Protein AF-A0A8S3EU92-F1 (afdb_monomer_lite)

Radius of gyration: 17.4 Å; chains: 1; bounding box: 42×14×45 Å

Structure (mmCIF, N/CA/C/O backbone):
data_AF-A0A8S3EU92-F1
#
_entry.id   AF-A0A8S3EU92-F1
#
loop_
_atom_site.group_PDB
_atom_site.id
_atom_site.type_symbol
_atom_site.label_atom_id
_atom_site.label_alt_id
_atom_site.label_comp_id
_atom_site.label_asym_id
_atom_site.label_entity_id
_atom_site.label_seq_id
_atom_site.pdbx_PDB_ins_code
_atom_site.Cartn_x
_atom_site.Cartn_y
_atom_site.Cartn_z
_atom_site.occupancy
_atom_site.B_iso_or_equiv
_atom_site.auth_seq_id
_atom_site.auth_comp_id
_atom_site.auth_asym_id
_atom_site.auth_atom_id
_atom_site.pdbx_PDB_model_num
ATOM 1 N N . LEU A 1 1 ? 27.995 0.117 -33.957 1.00 81.31 1 LEU A N 1
ATOM 2 C CA . LEU A 1 1 ? 28.672 0.254 -32.644 1.00 81.31 1 LEU A CA 1
ATOM 3 C C . LEU A 1 1 ? 27.821 1.027 -31.632 1.00 81.31 1 LEU A C 1
ATOM 5 O O . LEU A 1 1 ? 27.460 0.446 -30.622 1.00 81.31 1 LEU A O 1
ATOM 9 N N . LEU A 1 2 ? 27.429 2.277 -31.917 1.00 84.50 2 LEU A N 1
ATOM 10 C CA . LEU A 1 2 ? 26.602 3.107 -31.019 1.00 84.50 2 LEU A CA 1
ATOM 11 C C . LEU A 1 2 ? 25.261 2.461 -30.634 1.00 84.50 2 LEU A C 1
ATOM 13 O O . LEU A 1 2 ? 24.917 2.427 -29.460 1.00 84.50 2 LEU A O 1
ATOM 17 N N . THR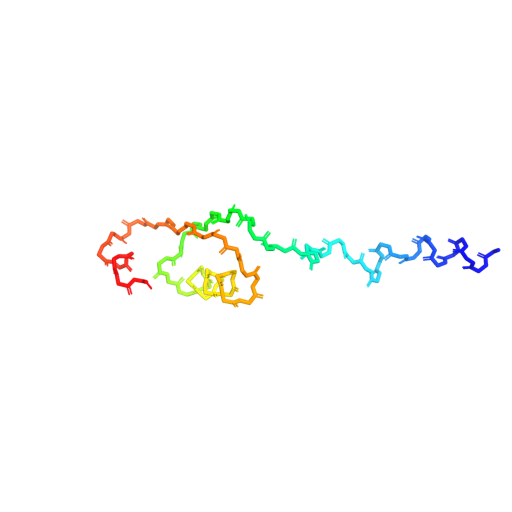 A 1 3 ? 24.546 1.862 -31.589 1.00 82.94 3 THR A N 1
ATOM 18 C CA . THR A 1 3 ? 23.283 1.152 -31.316 1.00 82.94 3 THR A CA 1
ATOM 19 C C . THR A 1 3 ? 23.481 -0.029 -30.365 1.00 82.94 3 THR A C 1
ATOM 21 O O . THR A 1 3 ? 22.694 -0.216 -29.449 1.00 82.94 3 THR A O 1
ATOM 24 N N . ILE A 1 4 ? 24.566 -0.794 -30.534 1.00 87.94 4 ILE A N 1
ATOM 25 C CA . ILE A 1 4 ? 24.898 -1.934 -29.664 1.00 87.94 4 ILE A CA 1
ATOM 26 C C . ILE A 1 4 ? 25.186 -1.443 -28.243 1.00 87.94 4 ILE A C 1
ATOM 28 O O . ILE A 1 4 ? 24.677 -2.021 -27.290 1.00 87.94 4 ILE A O 1
ATOM 32 N N . LEU A 1 5 ? 25.935 -0.343 -28.102 1.00 87.06 5 LEU A N 1
ATOM 33 C CA . LEU A 1 5 ? 26.184 0.278 -26.801 1.00 87.06 5 LEU A CA 1
ATOM 34 C C . LEU A 1 5 ? 24.867 0.721 -26.144 1.00 87.06 5 LEU A C 1
ATOM 36 O O . LEU A 1 5 ? 24.618 0.354 -25.003 1.00 87.06 5 LEU A O 1
ATOM 40 N N . ILE A 1 6 ? 23.974 1.402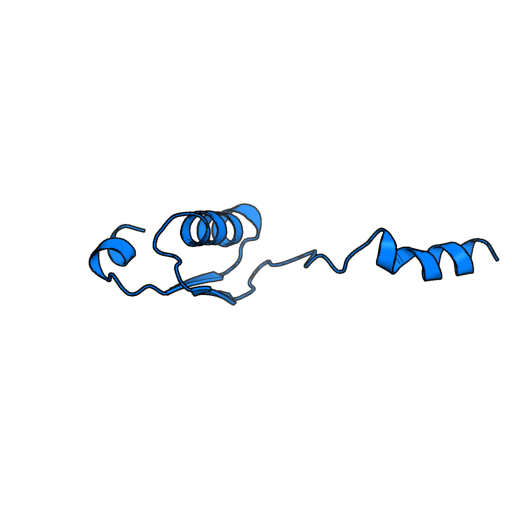 -26.870 1.00 84.25 6 ILE A N 1
ATOM 41 C CA . ILE A 1 6 ? 22.651 1.803 -26.352 1.00 84.25 6 ILE A CA 1
ATOM 42 C C . ILE A 1 6 ? 21.843 0.587 -25.875 1.00 84.25 6 ILE A C 1
ATOM 44 O O . ILE A 1 6 ? 21.277 0.628 -24.786 1.00 84.25 6 ILE A O 1
ATOM 48 N N . TYR A 1 7 ? 21.817 -0.512 -26.637 1.00 84.31 7 TYR A N 1
ATOM 49 C CA . TYR A 1 7 ? 21.117 -1.737 -26.229 1.00 84.31 7 TYR A CA 1
ATOM 50 C C . TYR A 1 7 ? 21.729 -2.386 -24.978 1.00 84.31 7 TYR A C 1
ATOM 52 O O . TYR A 1 7 ? 20.978 -2.856 -24.124 1.00 84.31 7 TYR A O 1
ATOM 60 N N . LEU A 1 8 ? 23.059 -2.383 -24.842 1.00 83.62 8 LEU A N 1
ATOM 61 C CA . LEU A 1 8 ? 23.754 -2.918 -23.664 1.00 83.62 8 LEU A CA 1
ATOM 62 C C . LEU A 1 8 ? 23.541 -2.055 -22.410 1.00 83.62 8 LEU A C 1
ATOM 64 O O . LEU A 1 8 ? 23.432 -2.600 -21.315 1.00 83.62 8 LEU A O 1
ATOM 68 N N . TYR A 1 9 ? 23.435 -0.730 -22.560 1.00 81.25 9 TYR A N 1
ATOM 69 C CA . TYR A 1 9 ? 23.175 0.195 -21.449 1.00 81.25 9 TYR A CA 1
ATOM 70 C C . TYR A 1 9 ? 21.681 0.391 -21.139 1.00 81.25 9 TYR A C 1
ATOM 72 O O . TYR A 1 9 ? 21.345 0.898 -20.069 1.00 81.25 9 TYR A O 1
ATOM 80 N N . ARG A 1 10 ? 20.768 -0.044 -22.018 1.00 73.31 10 ARG A N 1
ATOM 81 C CA . ARG A 1 10 ? 19.309 0.045 -21.825 1.00 73.31 10 ARG A CA 1
ATOM 82 C C . ARG A 1 10 ? 18.807 -0.495 -20.473 1.00 73.31 10 ARG A C 1
ATOM 84 O O . ARG A 1 10 ? 18.052 0.233 -19.838 1.00 73.31 10 ARG A O 1
ATOM 91 N N . PRO A 1 11 ? 19.204 -1.686 -19.977 1.00 69.69 11 PRO A N 1
ATOM 92 C CA . PRO A 1 11 ? 18.744 -2.175 -18.670 1.00 69.69 11 PRO A CA 1
ATOM 93 C C . PRO A 1 11 ? 19.204 -1.315 -17.481 1.00 69.69 11 PRO A C 1
ATOM 95 O O . PRO A 1 11 ? 18.639 -1.442 -16.399 1.00 69.69 11 PRO A O 1
ATOM 98 N N . LEU A 1 12 ? 20.207 -0.448 -17.666 1.00 72.31 12 LEU A N 1
ATOM 99 C CA . LEU A 1 12 ? 20.726 0.438 -16.622 1.00 72.31 12 LEU A CA 1
ATOM 100 C C . LEU A 1 12 ? 19.911 1.738 -16.490 1.00 72.31 12 LEU A C 1
ATOM 102 O O . LEU A 1 12 ? 19.810 2.285 -15.398 1.00 72.31 12 LEU A O 1
ATOM 106 N N . TYR A 1 13 ? 19.320 2.215 -17.591 1.00 66.00 13 TYR A N 1
ATOM 107 C CA . TYR A 1 13 ? 18.531 3.459 -17.638 1.00 66.00 13 TYR A CA 1
ATOM 108 C C . TYR A 1 13 ? 17.028 3.228 -17.777 1.00 66.00 13 TYR A C 1
ATOM 110 O O . TYR A 1 13 ? 16.236 4.134 -17.536 1.00 66.00 13 TYR A O 1
ATOM 118 N N . HIS A 1 14 ? 16.639 2.009 -18.138 1.00 58.50 14 HIS A N 1
ATOM 119 C CA . HIS A 1 14 ? 15.259 1.581 -18.270 1.00 58.50 14 HIS A CA 1
ATOM 120 C C . HIS A 1 14 ? 15.091 0.304 -17.445 1.00 58.50 14 HIS A C 1
ATOM 122 O O . HIS A 1 14 ? 15.072 -0.797 -18.011 1.00 58.50 14 HIS A O 1
ATOM 128 N N . PRO A 1 15 ? 15.022 0.405 -16.098 1.00 57.50 15 PRO A N 1
ATOM 129 C CA . PRO A 1 15 ? 14.530 -0.710 -15.299 1.00 57.50 15 PRO A CA 1
ATOM 130 C C . PRO A 1 15 ? 13.240 -1.198 -15.955 1.00 57.50 15 PRO A C 1
ATOM 132 O O . PRO A 1 15 ? 12.497 -0.382 -16.502 1.00 57.50 15 PRO A O 1
ATOM 135 N N . LYS A 1 16 ? 12.973 -2.508 -15.940 1.00 58.84 16 LYS A N 1
ATOM 136 C CA . LYS A 1 16 ? 11.651 -3.031 -16.307 1.00 58.84 16 LYS A CA 1
ATOM 137 C C . LYS A 1 16 ? 10.646 -2.520 -15.274 1.00 58.84 16 LYS A C 1
ATOM 139 O O . LYS A 1 16 ? 10.255 -3.248 -14.366 1.00 58.84 16 LYS A O 1
ATOM 144 N N . TYR A 1 17 ? 10.301 -1.245 -15.367 1.00 60.66 17 TYR A N 1
ATOM 145 C CA . TYR A 1 17 ? 9.138 -0.703 -14.725 1.00 60.66 17 TYR A CA 1
ATOM 146 C C . TYR A 1 17 ? 7.968 -1.462 -15.324 1.00 60.66 17 TYR A C 1
ATOM 148 O O . TYR A 1 17 ? 7.955 -1.801 -16.510 1.00 60.66 17 TYR A O 1
ATOM 156 N N . LEU A 1 18 ? 7.041 -1.835 -14.460 1.00 64.31 18 LEU A N 1
ATOM 157 C CA . LEU A 1 18 ? 5.759 -2.365 -14.869 1.00 64.31 18 LEU A CA 1
ATOM 158 C C . LEU A 1 18 ? 5.053 -1.186 -15.551 1.00 64.31 18 LEU A C 1
ATOM 160 O O . LEU A 1 18 ? 4.396 -0.394 -14.889 1.00 64.31 18 LEU A O 1
ATOM 164 N N . GLU A 1 19 ? 5.362 -0.977 -16.834 1.00 67.06 19 GLU A N 1
ATOM 165 C CA . GLU A 1 19 ? 4.976 0.221 -17.593 1.00 67.06 19 GLU A CA 1
ATOM 166 C C . GLU A 1 19 ? 3.462 0.327 -17.744 1.00 67.06 19 GLU A C 1
ATOM 168 O O . GLU A 1 19 ? 2.939 1.422 -17.917 1.00 67.06 19 GLU A O 1
ATOM 173 N N . ASP A 1 20 ? 2.774 -0.805 -17.620 1.00 79.94 20 ASP A N 1
ATOM 174 C CA . ASP A 1 20 ? 1.331 -0.872 -17.592 1.00 79.94 20 ASP A CA 1
ATOM 175 C C . ASP A 1 20 ? 0.884 -1.925 -16.572 1.00 79.94 20 ASP A C 1
ATOM 177 O O . ASP A 1 20 ? 1.241 -3.102 -16.658 1.00 79.94 20 ASP A O 1
ATOM 181 N N . LEU A 1 21 ? 0.150 -1.465 -15.564 1.00 89.50 21 LEU A N 1
ATOM 182 C CA . LEU A 1 21 ? -0.425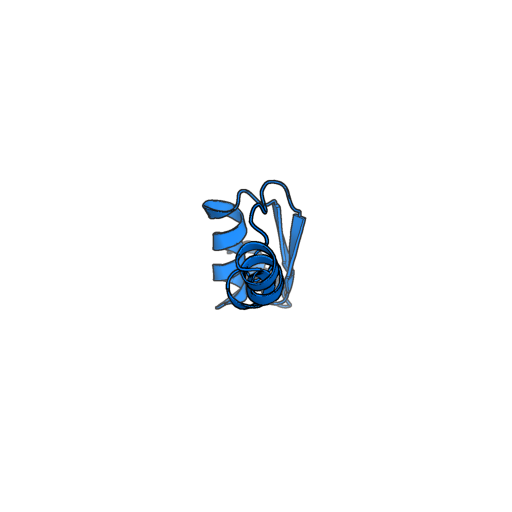 -2.275 -14.488 1.00 89.50 21 LEU A CA 1
ATOM 183 C C . LEU A 1 21 ? -1.955 -2.267 -14.539 1.00 89.50 21 LEU A C 1
ATOM 185 O O . LEU A 1 21 ? -2.617 -2.703 -13.589 1.00 89.50 21 LEU A O 1
ATOM 189 N N . TYR A 1 22 ? -2.516 -1.793 -15.648 1.00 92.19 22 TYR A N 1
ATOM 190 C CA . TYR A 1 22 ? -3.946 -1.777 -15.871 1.00 92.19 22 TYR A CA 1
ATOM 191 C C . TYR A 1 22 ? -4.525 -3.195 -15.839 1.00 92.19 22 TYR A C 1
ATOM 193 O O . TYR A 1 22 ? -3.978 -4.120 -16.437 1.00 92.19 22 TYR A O 1
ATOM 201 N N . ASP A 1 23 ? -5.618 -3.373 -15.093 1.00 93.12 23 ASP A N 1
ATOM 202 C CA . ASP A 1 23 ? -6.332 -4.647 -14.885 1.00 93.12 23 ASP A CA 1
ATOM 203 C C . ASP A 1 23 ? -5.528 -5.782 -14.205 1.00 93.12 23 ASP A C 1
ATOM 205 O O . ASP A 1 23 ? -6.034 -6.886 -13.986 1.00 93.12 23 ASP A O 1
ATOM 209 N N . TYR A 1 24 ? -4.295 -5.521 -13.760 1.00 94.31 24 TYR A N 1
ATOM 210 C CA . TYR A 1 24 ? -3.578 -6.465 -12.902 1.00 94.31 24 TYR A CA 1
ATOM 211 C C . TYR A 1 24 ? -4.290 -6.602 -11.552 1.00 94.31 24 TYR A C 1
ATOM 213 O O . TYR A 1 24 ? -4.764 -5.619 -10.980 1.00 94.31 24 TYR A O 1
ATOM 221 N N . HIS A 1 25 ? -4.321 -7.819 -11.000 1.00 97.31 25 HIS A N 1
ATOM 222 C CA . HIS A 1 25 ? -4.781 -8.041 -9.628 1.00 97.31 25 HIS A CA 1
ATOM 223 C C . HIS A 1 25 ? -3.600 -8.018 -8.659 1.00 97.31 25 HIS A C 1
ATOM 225 O O . HIS A 1 25 ? -2.760 -8.916 -8.645 1.00 97.31 25 HIS A O 1
ATOM 231 N N . VAL A 1 26 ? -3.553 -6.979 -7.833 1.00 96.94 26 VAL A N 1
ATOM 232 C CA . VAL A 1 26 ? -2.496 -6.732 -6.856 1.00 96.94 26 VAL A CA 1
ATOM 233 C C . VAL A 1 26 ? -2.978 -7.124 -5.462 1.00 96.94 26 VAL A C 1
ATOM 235 O O . VAL A 1 26 ? -4.012 -6.651 -4.988 1.00 96.94 26 VAL A O 1
ATOM 238 N N . VAL A 1 27 ? -2.212 -7.980 -4.783 1.00 98.19 27 VAL A N 1
ATOM 239 C CA . VAL A 1 27 ? -2.466 -8.384 -3.393 1.00 98.19 27 VAL A CA 1
ATOM 240 C C . VAL A 1 27 ? -1.455 -7.703 -2.480 1.00 98.19 27 VAL A C 1
ATOM 242 O O . VAL A 1 27 ? -0.249 -7.880 -2.644 1.00 98.19 27 VAL A O 1
ATOM 245 N N . ILE A 1 28 ? -1.939 -6.933 -1.505 1.00 97.88 28 ILE A N 1
ATOM 246 C CA . ILE A 1 28 ? -1.103 -6.125 -0.611 1.00 97.88 28 ILE A CA 1
ATOM 247 C C . ILE A 1 28 ? -1.304 -6.577 0.835 1.00 97.88 28 ILE A C 1
ATOM 249 O O . ILE A 1 28 ? -2.368 -6.396 1.425 1.00 97.88 28 ILE A O 1
ATOM 253 N N . THR A 1 29 ? -0.257 -7.130 1.447 1.00 97.94 29 THR A N 1
ATOM 254 C CA . THR A 1 29 ? -0.233 -7.436 2.886 1.00 97.94 29 THR A CA 1
ATOM 255 C C . THR A 1 29 ? 0.088 -6.193 3.712 1.00 97.94 29 THR A C 1
ATOM 257 O O . THR A 1 29 ? 0.866 -5.347 3.279 1.00 97.94 29 THR A O 1
ATOM 260 N N . GLY A 1 30 ? -0.463 -6.086 4.922 1.00 97.62 30 GLY A N 1
ATOM 261 C CA . GLY A 1 30 ? -0.333 -4.877 5.742 1.00 97.62 30 GLY A CA 1
ATOM 262 C C . GLY A 1 30 ? -1.102 -3.677 5.174 1.00 97.62 30 GLY A C 1
ATOM 263 O O . GLY A 1 30 ? -0.809 -2.540 5.535 1.00 97.62 30 GLY A O 1
ATOM 264 N N . GLY A 1 31 ? -2.078 -3.915 4.290 1.00 97.69 31 GLY A N 1
ATOM 265 C CA . GLY A 1 31 ? -2.763 -2.871 3.521 1.00 97.69 31 GLY A CA 1
ATOM 266 C C . GLY A 1 31 ? -3.739 -1.995 4.313 1.00 97.69 31 GLY A C 1
ATOM 267 O O . GLY A 1 31 ? -4.258 -1.031 3.771 1.00 97.69 31 GLY A O 1
ATOM 268 N N . SER A 1 32 ? -3.972 -2.278 5.598 1.00 97.62 32 SER A N 1
ATOM 269 C CA . SER A 1 32 ? -4.899 -1.502 6.435 1.00 97.62 32 SER A CA 1
ATOM 270 C C . SER A 1 32 ? -4.320 -0.167 6.932 1.00 97.62 32 SER A C 1
ATOM 272 O O . SER A 1 32 ? -5.005 0.601 7.610 1.00 97.62 32 SER A O 1
ATOM 274 N N . SER A 1 33 ? -3.030 0.117 6.715 1.00 96.94 33 SER A N 1
ATOM 275 C CA . SER A 1 33 ? -2.377 1.311 7.272 1.00 96.94 33 SER A CA 1
ATOM 276 C C . SER A 1 33 ? -1.105 1.718 6.539 1.00 96.94 33 SER A C 1
ATOM 278 O O . SER A 1 33 ? -0.514 0.910 5.825 1.00 96.94 33 SER A O 1
ATOM 280 N N . GLY A 1 34 ? -0.657 2.953 6.792 1.00 96.94 34 GLY A N 1
ATOM 281 C CA . GLY A 1 34 ? 0.653 3.449 6.377 1.00 96.94 34 GLY A CA 1
ATOM 282 C C . GLY A 1 34 ? 0.927 3.193 4.897 1.00 96.94 34 GLY A C 1
ATOM 283 O O . GLY A 1 34 ? 0.047 3.361 4.059 1.00 96.94 34 GLY A O 1
ATOM 284 N N . ILE A 1 35 ? 2.137 2.723 4.596 1.00 98.12 35 ILE A N 1
ATOM 285 C CA . ILE A 1 35 ? 2.599 2.498 3.221 1.00 98.12 35 ILE A CA 1
ATOM 286 C C . ILE A 1 35 ? 1.691 1.522 2.463 1.00 98.12 35 ILE A C 1
ATOM 288 O O . ILE A 1 35 ? 1.381 1.771 1.306 1.00 98.12 35 ILE A O 1
ATOM 292 N N . GLY A 1 36 ? 1.223 0.444 3.100 1.00 97.81 36 GLY A N 1
ATOM 293 C CA . GLY A 1 36 ? 0.372 -0.546 2.434 1.00 97.81 36 GLY A CA 1
ATOM 294 C C . GLY A 1 36 ? -0.959 0.041 1.953 1.00 97.81 36 GLY A C 1
ATOM 295 O O . GLY A 1 36 ? -1.389 -0.262 0.842 1.00 97.81 36 GLY A O 1
ATOM 296 N N . LYS A 1 37 ? -1.579 0.919 2.755 1.00 97.62 37 LYS A N 1
ATOM 297 C CA . LYS A 1 37 ? -2.834 1.600 2.390 1.00 97.62 37 LYS A CA 1
ATOM 298 C C . LYS A 1 37 ? -2.628 2.597 1.249 1.00 97.62 37 LYS A C 1
ATOM 300 O O . LYS A 1 37 ? -3.389 2.610 0.286 1.00 97.62 37 LYS A O 1
ATOM 305 N N . GLU A 1 38 ? -1.574 3.402 1.336 1.00 98.19 38 GLU A N 1
ATOM 306 C CA . GLU A 1 38 ? -1.250 4.397 0.309 1.00 98.19 38 GLU A CA 1
ATOM 307 C C . GLU A 1 38 ? -0.875 3.731 -1.020 1.00 98.19 38 GLU A C 1
ATOM 309 O O . GLU A 1 38 ? -1.292 4.187 -2.083 1.00 98.19 38 GLU A O 1
ATOM 314 N N . LEU A 1 39 ? -0.156 2.608 -0.956 1.00 97.44 39 LEU A N 1
ATOM 315 C CA . LEU A 1 39 ? 0.176 1.791 -2.115 1.00 97.44 39 LEU A CA 1
ATOM 316 C C . LEU A 1 39 ? -1.088 1.213 -2.761 1.00 97.44 39 LEU A C 1
ATOM 318 O O . LEU A 1 39 ? -1.237 1.295 -3.975 1.00 97.44 39 LEU A O 1
ATOM 322 N N . ALA A 1 40 ? -2.029 0.691 -1.966 1.00 97.56 40 ALA A N 1
ATOM 323 C CA . ALA A 1 40 ? -3.314 0.213 -2.474 1.00 97.56 40 ALA A CA 1
ATOM 324 C C . ALA A 1 40 ? -4.088 1.312 -3.213 1.00 97.56 40 ALA A C 1
ATOM 326 O O . ALA A 1 40 ? -4.572 1.079 -4.321 1.00 97.56 40 ALA A O 1
ATOM 327 N N . ARG A 1 41 ? -4.141 2.523 -2.640 1.00 97.19 41 ARG A N 1
ATOM 328 C CA . ARG A 1 41 ? -4.762 3.684 -3.291 1.00 97.19 41 ARG A CA 1
ATOM 329 C C . ARG A 1 41 ? -4.075 4.021 -4.614 1.00 97.19 41 ARG A C 1
ATOM 331 O O . ARG A 1 41 ? -4.759 4.294 -5.593 1.00 97.19 41 ARG A O 1
ATOM 338 N N . LEU A 1 42 ? -2.744 4.001 -4.640 1.00 96.50 42 LEU A N 1
ATOM 339 C CA . LEU A 1 42 ? -1.957 4.285 -5.835 1.00 96.50 42 LEU A CA 1
ATOM 340 C C . LEU A 1 42 ? -2.281 3.292 -6.967 1.00 96.50 42 LEU A C 1
ATOM 342 O O . LEU A 1 42 ? -2.617 3.708 -8.072 1.00 96.50 42 LEU A O 1
ATOM 346 N N . PHE A 1 43 ? -2.251 1.987 -6.680 1.00 96.00 43 PHE A N 1
ATOM 347 C CA . PHE A 1 43 ? -2.603 0.939 -7.649 1.00 96.00 43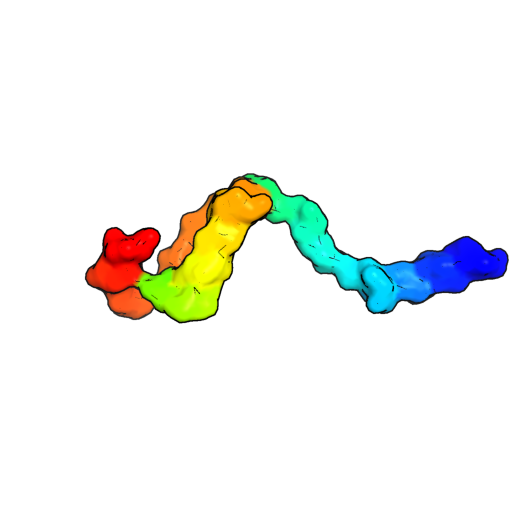 PHE A CA 1
ATOM 348 C C . PHE A 1 43 ? -4.040 1.059 -8.163 1.00 96.00 43 PHE A C 1
ATOM 350 O O . PHE A 1 43 ? -4.277 0.911 -9.360 1.00 96.00 43 PHE A O 1
ATOM 357 N N . LEU A 1 44 ? -4.989 1.363 -7.278 1.00 95.31 44 LEU A N 1
ATOM 358 C CA . LEU A 1 44 ? -6.388 1.516 -7.660 1.00 95.31 44 LEU A CA 1
ATOM 359 C C . LEU A 1 44 ? -6.615 2.757 -8.540 1.00 95.31 44 LEU A C 1
ATOM 361 O O . LEU A 1 44 ? -7.280 2.666 -9.569 1.00 95.31 44 LEU A O 1
ATOM 365 N N . ASN A 1 45 ? -6.063 3.907 -8.144 1.00 95.12 45 ASN A N 1
ATOM 366 C CA . ASN A 1 45 ? -6.413 5.199 -8.741 1.00 95.12 45 ASN A CA 1
ATOM 367 C C . ASN A 1 45 ? -5.529 5.592 -9.925 1.00 95.12 45 ASN A C 1
ATOM 369 O O . ASN A 1 45 ? -6.022 6.205 -10.867 1.00 95.12 45 ASN A O 1
ATOM 373 N N . GLU A 1 46 ? -4.232 5.293 -9.863 1.00 93.06 46 GLU A N 1
ATOM 374 C CA . GLU A 1 46 ? -3.264 5.758 -10.866 1.00 93.06 46 GLU A CA 1
ATOM 375 C C . GLU A 1 46 ? -2.932 4.674 -11.890 1.00 93.06 46 GLU A C 1
ATOM 377 O O . GLU A 1 46 ? -2.678 4.987 -13.049 1.00 93.06 46 GLU A O 1
ATOM 382 N N . TYR A 1 47 ? -2.992 3.404 -11.486 1.00 91.56 47 TYR A N 1
ATOM 383 C CA . TYR A 1 47 ? -2.659 2.278 -12.359 1.00 91.56 47 TYR A CA 1
ATOM 384 C C . TYR A 1 47 ? -3.881 1.515 -12.885 1.00 91.56 47 TYR A C 1
ATOM 386 O O . TYR A 1 47 ? -3.718 0.634 -13.722 1.00 91.56 47 TYR A O 1
ATOM 394 N N . GLY A 1 48 ? -5.101 1.824 -12.424 1.00 92.12 48 GLY A N 1
ATOM 395 C CA . GLY A 1 48 ? -6.322 1.122 -12.847 1.00 92.12 48 GLY A CA 1
ATOM 396 C C . GLY A 1 48 ? -6.296 -0.379 -12.537 1.00 92.12 48 GLY A C 1
ATOM 397 O O . GLY A 1 48 ? -6.918 -1.181 -13.237 1.00 92.12 48 GLY A O 1
ATOM 398 N N . SER A 1 49 ? -5.535 -0.772 -11.517 1.00 95.94 49 SER A N 1
ATOM 399 C CA . SER A 1 49 ? -5.406 -2.157 -11.086 1.00 95.94 49 SER A CA 1
ATOM 400 C C . SER A 1 49 ? -6.584 -2.567 -10.202 1.00 95.94 49 SER A C 1
ATOM 402 O O . SER A 1 49 ? -7.214 -1.756 -9.520 1.00 95.94 49 SER A O 1
ATOM 404 N N . ARG A 1 50 ? -6.835 -3.873 -10.126 1.00 97.69 50 ARG A N 1
ATOM 405 C CA . ARG A 1 50 ? -7.705 -4.469 -9.109 1.00 97.69 50 ARG A CA 1
ATOM 406 C C . ARG A 1 50 ? -6.875 -4.729 -7.860 1.00 97.69 50 ARG A C 1
ATOM 408 O O . ARG A 1 50 ? -5.790 -5.295 -7.958 1.00 97.69 50 ARG A O 1
ATOM 415 N N . VAL A 1 51 ? -7.371 -4.369 -6.681 1.00 97.75 51 VAL A N 1
ATOM 416 C CA . VAL A 1 51 ? -6.577 -4.457 -5.445 1.00 97.75 51 VAL A CA 1
ATOM 417 C C . VAL A 1 51 ? -7.297 -5.277 -4.378 1.00 97.75 51 VAL A C 1
ATOM 419 O O . VAL A 1 51 ? -8.484 -5.088 -4.127 1.00 97.75 51 VAL A O 1
ATOM 422 N N . THR A 1 52 ? -6.565 -6.178 -3.719 1.00 98.19 52 THR A N 1
ATOM 423 C CA . THR A 1 52 ? -6.989 -6.835 -2.475 1.00 98.19 52 THR A CA 1
ATOM 424 C C . THR A 1 52 ? -5.986 -6.519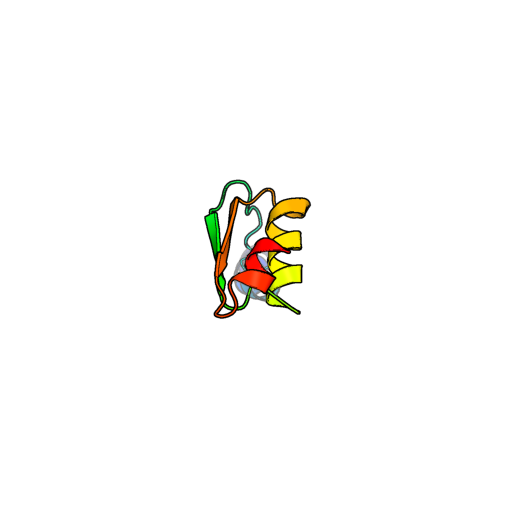 -1.379 1.00 98.19 52 THR A C 1
ATOM 426 O O . THR A 1 52 ? -4.805 -6.843 -1.497 1.00 98.19 52 THR A O 1
ATOM 429 N N . ILE A 1 53 ? -6.458 -5.917 -0.291 1.00 98.31 53 ILE A N 1
ATOM 430 C CA . ILE A 1 53 ? -5.646 -5.662 0.898 1.00 98.31 53 ILE A CA 1
ATOM 431 C C . ILE A 1 53 ? -5.878 -6.742 1.959 1.00 98.31 53 ILE A C 1
ATOM 433 O O . ILE A 1 53 ? -6.994 -7.212 2.156 1.00 98.31 53 ILE A O 1
ATOM 437 N N . LEU A 1 54 ? -4.807 -7.130 2.651 1.00 98.19 54 LEU A N 1
ATOM 438 C CA . LEU A 1 54 ? -4.815 -8.094 3.751 1.00 98.19 54 LEU A CA 1
ATOM 439 C C . LEU A 1 54 ? -4.164 -7.463 4.982 1.00 98.19 54 LEU A C 1
ATOM 441 O O . LEU A 1 54 ? -3.096 -6.855 4.887 1.00 98.19 54 LEU A O 1
ATOM 445 N N . ALA A 1 55 ? -4.760 -7.637 6.156 1.00 97.69 55 ALA A N 1
ATOM 446 C CA . ALA A 1 55 ? -4.190 -7.224 7.436 1.00 97.69 55 ALA A CA 1
ATOM 447 C C . ALA A 1 55 ? -4.799 -8.032 8.591 1.00 97.69 55 ALA A C 1
ATOM 449 O O . ALA A 1 55 ? -5.766 -8.761 8.413 1.00 97.69 55 ALA A O 1
ATOM 450 N N . ARG A 1 56 ? -4.210 -7.906 9.786 1.00 97.50 56 ARG A N 1
ATOM 451 C CA . ARG A 1 56 ? -4.644 -8.647 10.985 1.00 97.50 56 ARG A CA 1
ATOM 452 C C . ARG A 1 56 ? -5.848 -8.022 11.694 1.00 97.50 56 ARG A C 1
ATOM 454 O O . ARG A 1 56 ? -6.559 -8.730 12.389 1.00 97.50 56 ARG A O 1
ATOM 461 N N . ASN A 1 57 ? -6.026 -6.705 11.578 1.00 95.75 57 ASN A N 1
ATOM 462 C CA . ASN A 1 57 ? -7.125 -5.982 12.215 1.00 95.75 57 ASN A CA 1
ATOM 463 C C . ASN A 1 57 ? -8.269 -5.843 11.199 1.00 95.75 57 ASN A C 1
ATOM 465 O O . ASN A 1 57 ? -8.119 -5.097 10.232 1.00 95.75 57 ASN A O 1
ATOM 469 N N . SER A 1 58 ? -9.359 -6.585 11.405 1.00 95.38 58 SER A N 1
ATOM 470 C CA . SER A 1 58 ? -10.531 -6.594 10.522 1.00 95.38 58 SER A CA 1
ATOM 471 C C . SER A 1 58 ? -11.326 -5.292 10.577 1.00 95.38 58 SER A C 1
ATOM 473 O O . SER A 1 58 ? -11.673 -4.771 9.528 1.00 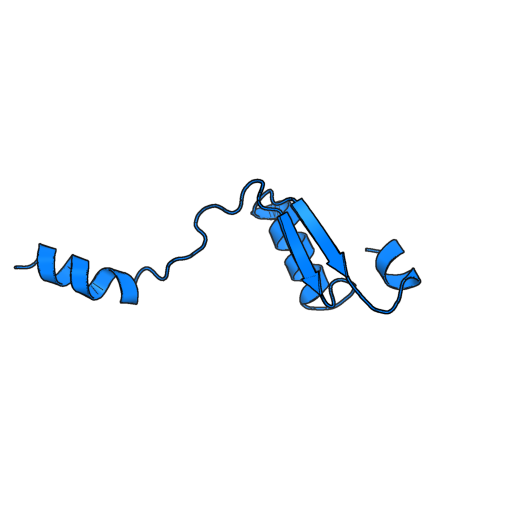95.38 58 SER A O 1
ATOM 475 N N . GLU A 1 59 ? -11.524 -4.720 11.767 1.00 96.75 59 GLU A N 1
ATOM 476 C CA . GLU A 1 59 ? -12.223 -3.438 11.953 1.00 96.75 59 GLU A CA 1
ATOM 477 C C . GLU A 1 59 ? -11.558 -2.340 11.115 1.00 96.75 59 GLU A C 1
ATOM 479 O O . GLU A 1 59 ? -12.188 -1.675 10.301 1.00 96.75 59 GLU A O 1
ATOM 484 N N . ARG A 1 60 ? -10.229 -2.246 11.189 1.00 95.12 60 ARG A N 1
ATOM 485 C CA . ARG A 1 60 ? -9.472 -1.270 10.403 1.00 95.12 60 ARG A CA 1
ATOM 486 C C . ARG A 1 60 ? -9.467 -1.562 8.896 1.00 95.12 60 ARG A C 1
ATOM 488 O O . ARG A 1 60 ? -9.227 -0.650 8.109 1.00 95.12 60 ARG A O 1
ATOM 495 N N . LEU A 1 61 ? -9.648 -2.816 8.477 1.00 96.06 61 LEU A N 1
ATOM 496 C CA . LEU A 1 61 ? -9.798 -3.154 7.055 1.00 96.06 61 LEU A CA 1
ATOM 497 C C . LEU A 1 61 ? -11.151 -2.695 6.512 1.00 96.06 61 LEU A C 1
ATOM 499 O O . LEU A 1 61 ? -11.197 -2.231 5.380 1.00 96.06 61 LEU A O 1
ATOM 503 N N . GLU A 1 62 ? -12.216 -2.797 7.306 1.00 95.19 62 GLU A N 1
ATOM 504 C CA . GLU A 1 62 ? -13.563 -2.345 6.932 1.00 95.19 62 GLU A CA 1
ATOM 505 C C . GLU A 1 62 ? -13.647 -0.814 6.782 1.00 95.19 62 GLU A C 1
ATOM 507 O O . GLU A 1 62 ? -14.470 -0.311 6.024 1.00 95.19 62 GLU A O 1
ATOM 512 N N . GLU A 1 63 ? -12.759 -0.074 7.451 1.00 94.69 63 GLU A N 1
ATOM 513 C CA . GLU A 1 63 ? -12.617 1.386 7.330 1.00 94.69 63 GLU A CA 1
ATOM 514 C C . GLU A 1 63 ? -11.771 1.856 6.125 1.00 94.69 63 GLU A C 1
ATOM 516 O O . GLU A 1 63 ? -11.591 3.066 5.931 1.00 94.69 63 GLU A O 1
ATOM 521 N N . CYS A 1 64 ? -11.138 0.943 5.379 1.00 89.00 64 CYS A N 1
ATOM 522 C CA . CYS A 1 64 ? -10.219 1.295 4.289 1.00 89.00 64 CYS A CA 1
ATOM 523 C C . CYS A 1 64 ? -10.921 1.485 2.950 1.00 89.00 64 CYS A C 1
ATOM 525 O O . CYS A 1 64 ? -10.553 2.495 2.305 1.00 89.00 64 CYS A O 1
#

Foldseek 3Di:
DVVVVCVVCCCVVPPPDVPAQAAAEEEFEPCLDDPNVVVQVCCVPVRNYHYDYHYDDPVSVVVD

Organism: NCBI:txid392030

Secondary structure (DSSP, 8-state):
-HHHHHHHHHHHHS----S--TT-EEEEETTTSHHHHHHHHHHHHTS--EEEEE-S-HHHHHT-

pLDDT: mean 89.25, std 11.81, range [57.5, 98.31]

InterPro domains:
  IPR002347 Short-chain dehydrogenase/reductase SDR [PF00106] (25-64)
  IPR036291 NAD(P)-binding domain superfamily [SSF51735] (15-63)

Sequence (64 aa):
LLTILIYLYRPLYHPKYLEDLYDYHVVITGGSSGIGKELARLFLNEYGSRVTILARNSERLEEC